Protein AF-A0A821ZD72-F1 (afdb_monomer_lite)

Secondary structure (DSSP, 8-state):
-HHHHHHHHHHHHHHTT-TT--HHHHHHHHHHHHHHHHTPPPPTTPPPSS-HHHHHHHHHHTT-EE-TT---EE-TT----

pLDDT: mean 87.48, std 8.62, range [59.19, 95.12]

Organism: NCBI:txid392032

Structure (mmCIF, N/CA/C/O backbone):
data_AF-A0A821ZD72-F1
#
_entry.id   AF-A0A821ZD72-F1
#
loop_
_atom_site.group_PDB
_atom_site.id
_atom_site.type_symbol
_atom_site.label_atom_id
_atom_site.label_alt_id
_atom_site.label_comp_id
_atom_site.label_asym_id
_atom_site.label_entity_id
_atom_site.label_seq_id
_atom_site.pdbx_PDB_ins_code
_atom_site.Cartn_x
_atom_site.Cartn_y
_atom_site.Cartn_z
_atom_site.occupancy
_atom_site.B_iso_or_equiv
_atom_site.auth_seq_id
_atom_site.auth_comp_id
_atom_site.auth_asym_id
_atom_site.auth_atom_id
_atom_site.pdbx_PDB_model_num
ATOM 1 N N . ASP A 1 1 ? -2.475 -2.917 -14.418 1.00 84.81 1 ASP A N 1
ATOM 2 C CA . ASP A 1 1 ? -2.212 -1.591 -13.837 1.00 84.81 1 ASP A CA 1
ATOM 3 C C . ASP A 1 1 ? -1.725 -1.781 -12.404 1.00 84.81 1 ASP A C 1
ATOM 5 O O . ASP A 1 1 ? -2.382 -2.494 -11.651 1.00 84.81 1 ASP A O 1
ATOM 9 N N . ILE A 1 2 ? -0.560 -1.228 -12.058 1.00 90.88 2 ILE A N 1
ATOM 10 C CA . ILE A 1 2 ? 0.032 -1.336 -10.713 1.00 90.88 2 ILE A CA 1
ATOM 11 C C . ILE A 1 2 ? -0.853 -0.660 -9.669 1.00 90.88 2 ILE A C 1
ATOM 13 O O . ILE A 1 2 ? -0.957 -1.165 -8.554 1.00 90.88 2 ILE A O 1
ATOM 17 N N . GLU A 1 3 ? -1.523 0.441 -10.017 1.00 91.38 3 GLU A N 1
ATOM 18 C CA . GLU A 1 3 ? -2.349 1.169 -9.051 1.00 91.38 3 GLU A CA 1
ATOM 19 C C . GLU A 1 3 ? -3.571 0.361 -8.620 1.00 91.38 3 GLU A C 1
ATOM 21 O O . GLU A 1 3 ? -3.902 0.326 -7.435 1.00 91.38 3 GLU A O 1
ATOM 26 N N . LEU A 1 4 ? -4.197 -0.351 -9.562 1.00 93.06 4 LEU A N 1
ATOM 27 C CA . LEU A 1 4 ? -5.330 -1.227 -9.271 1.00 93.06 4 LEU A CA 1
ATOM 28 C C . LEU A 1 4 ? -4.923 -2.373 -8.329 1.00 93.06 4 LEU A C 1
ATOM 30 O O . LEU A 1 4 ? -5.619 -2.639 -7.352 1.00 93.06 4 LEU A O 1
ATOM 34 N N . LEU A 1 5 ? -3.774 -3.008 -8.592 1.00 94.19 5 LEU A N 1
ATOM 35 C CA . LEU A 1 5 ? -3.237 -4.085 -7.751 1.00 94.19 5 LEU A CA 1
ATOM 36 C C . LEU A 1 5 ? -2.879 -3.585 -6.348 1.00 94.19 5 LEU A C 1
ATOM 38 O O . LEU A 1 5 ? -3.169 -4.251 -5.360 1.00 94.19 5 LEU A O 1
ATOM 42 N N . ALA A 1 6 ? -2.259 -2.408 -6.258 1.00 94.38 6 ALA A N 1
ATOM 43 C CA . ALA A 1 6 ? -1.867 -1.805 -4.990 1.00 94.38 6 ALA A CA 1
ATOM 44 C C . ALA A 1 6 ? -3.085 -1.445 -4.127 1.00 94.38 6 ALA A C 1
ATOM 46 O O . ALA A 1 6 ? -3.078 -1.673 -2.916 1.00 94.38 6 ALA A O 1
ATOM 47 N N . LYS A 1 7 ? -4.150 -0.930 -4.754 1.00 94.38 7 LYS A N 1
ATOM 48 C CA . LYS A 1 7 ? -5.413 -0.636 -4.075 1.00 94.38 7 LYS A CA 1
ATOM 49 C C . LYS A 1 7 ? -6.090 -1.907 -3.559 1.00 94.38 7 LYS A C 1
ATOM 51 O O . LYS A 1 7 ? -6.500 -1.931 -2.402 1.00 94.38 7 LYS A O 1
ATOM 56 N N . ASP A 1 8 ? -6.196 -2.945 -4.388 1.00 93.94 8 ASP A N 1
ATOM 57 C CA . ASP A 1 8 ? -6.794 -4.229 -3.994 1.00 93.94 8 ASP A CA 1
ATOM 58 C C . ASP A 1 8 ? -6.014 -4.879 -2.839 1.00 93.94 8 ASP A C 1
ATOM 60 O O . ASP A 1 8 ? -6.599 -5.253 -1.822 1.00 93.94 8 ASP A O 1
ATOM 64 N N . TYR A 1 9 ? -4.680 -4.882 -2.925 1.00 93.44 9 TYR A N 1
ATOM 65 C CA . TYR A 1 9 ? -3.806 -5.335 -1.842 1.00 93.44 9 TYR A CA 1
ATOM 66 C C . TYR A 1 9 ? -4.068 -4.580 -0.531 1.00 93.44 9 TYR A C 1
ATOM 68 O O . TYR A 1 9 ? -4.251 -5.204 0.515 1.00 93.44 9 TYR A O 1
ATOM 76 N N . ALA A 1 10 ? -4.149 -3.246 -0.572 1.00 92.25 10 ALA A N 1
ATOM 77 C CA . ALA A 1 10 ? -4.423 -2.444 0.618 1.00 92.25 10 ALA A CA 1
ATOM 78 C C . ALA A 1 10 ? -5.787 -2.775 1.248 1.00 92.25 10 ALA A C 1
ATOM 80 O O . ALA A 1 10 ? -5.878 -2.924 2.466 1.00 92.25 10 ALA A O 1
ATOM 81 N N . ILE A 1 11 ? -6.837 -2.930 0.434 1.00 90.75 11 ILE A N 1
ATOM 82 C CA . ILE A 1 11 ? -8.181 -3.283 0.915 1.00 90.75 11 ILE A CA 1
ATOM 83 C C . ILE A 1 11 ? -8.163 -4.662 1.578 1.00 90.75 11 ILE A C 1
ATOM 85 O O . ILE A 1 11 ? -8.648 -4.804 2.699 1.00 90.75 11 ILE A O 1
ATOM 89 N N . GLN A 1 12 ? -7.558 -5.663 0.934 1.00 90.31 12 GLN A N 1
ATOM 90 C CA . GLN A 1 12 ? -7.472 -7.024 1.470 1.00 90.31 12 GLN A CA 1
ATOM 91 C C . GLN A 1 12 ? -6.701 -7.077 2.792 1.00 90.31 12 GLN A C 1
ATOM 93 O O . GLN A 1 12 ? -7.146 -7.722 3.742 1.00 90.31 12 GLN A O 1
ATOM 98 N N . ARG A 1 13 ? -5.565 -6.375 2.885 1.00 89.00 13 ARG A N 1
ATOM 99 C CA . ARG A 1 13 ? -4.741 -6.347 4.102 1.00 89.00 13 ARG A CA 1
ATOM 100 C C . ARG A 1 13 ? -5.447 -5.642 5.257 1.00 89.00 13 ARG A C 1
ATOM 102 O O . ARG A 1 13 ? -5.430 -6.155 6.373 1.00 89.00 13 ARG A 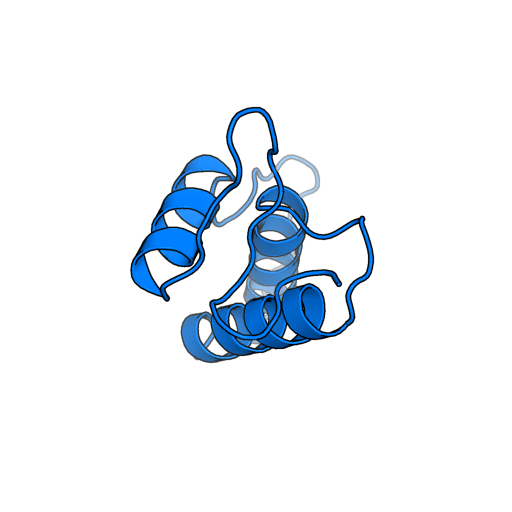O 1
ATOM 109 N N . CYS A 1 14 ? -6.136 -4.533 4.990 1.00 86.06 14 CYS A N 1
ATOM 110 C CA . CYS A 1 14 ? -6.986 -3.884 5.988 1.00 86.06 14 CYS A CA 1
ATOM 111 C C . CYS A 1 14 ? -8.173 -4.775 6.403 1.00 86.06 14 CYS A C 1
ATOM 113 O O . CYS A 1 14 ? -8.498 -4.847 7.586 1.00 86.06 14 CYS A O 1
ATOM 115 N N . ALA A 1 15 ? -8.793 -5.495 5.461 1.00 84.94 15 ALA A N 1
ATOM 116 C CA . ALA A 1 15 ? -9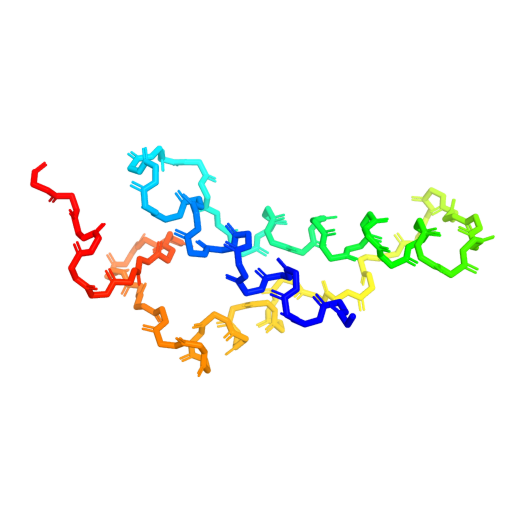.922 -6.386 5.730 1.00 84.94 15 ALA A CA 1
ATOM 117 C C . ALA A 1 15 ? -9.533 -7.633 6.537 1.00 84.94 15 ALA A C 1
ATOM 119 O O . ALA A 1 15 ? -10.340 -8.129 7.321 1.00 84.94 15 ALA A O 1
ATOM 120 N N . ALA A 1 16 ? -8.296 -8.117 6.394 1.00 80.81 16 ALA A N 1
ATOM 121 C CA . ALA A 1 16 ? -7.781 -9.275 7.122 1.00 80.81 16 ALA A CA 1
ATOM 122 C C . ALA A 1 16 ? -7.673 -9.048 8.644 1.00 80.81 16 ALA A C 1
ATOM 124 O O . ALA A 1 16 ? -7.338 -9.979 9.375 1.00 80.81 16 ALA A O 1
ATOM 125 N N . LYS A 1 17 ? -7.924 -7.821 9.133 1.00 67.94 17 LYS A N 1
ATOM 126 C CA . LYS A 1 17 ? -7.825 -7.417 10.545 1.00 67.94 17 LYS A CA 1
ATOM 127 C C . LYS A 1 17 ? -6.479 -7.788 11.192 1.00 67.94 17 LYS A C 1
ATOM 129 O O . LYS A 1 17 ? -6.383 -7.767 12.418 1.00 67.94 17 LYS A O 1
ATOM 134 N N . ALA A 1 18 ? -5.423 -8.052 10.420 1.00 67.62 18 ALA A N 1
ATOM 135 C CA . ALA A 1 18 ? -4.062 -8.303 10.900 1.00 67.62 18 ALA A CA 1
ATOM 136 C C . ALA A 1 18 ? -3.335 -6.970 11.185 1.00 67.62 18 ALA A C 1
ATOM 138 O O . A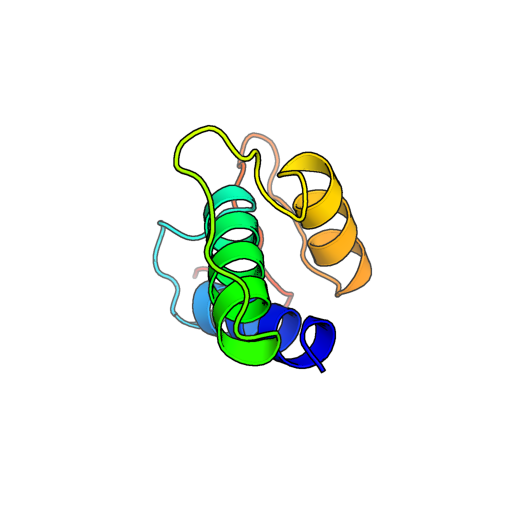LA A 1 18 ? -3.626 -5.943 10.580 1.00 67.62 18 ALA A O 1
ATOM 139 N N . ALA A 1 19 ? -2.508 -6.914 12.240 1.00 64.81 19 ALA A N 1
ATOM 140 C CA . ALA A 1 19 ? -1.992 -5.654 12.819 1.00 64.81 19 ALA A CA 1
ATOM 141 C C . ALA A 1 19 ? -0.684 -5.168 12.193 1.00 64.81 19 ALA A C 1
ATOM 143 O O . ALA A 1 19 ? 0.045 -4.380 12.791 1.00 64.81 19 ALA A O 1
ATOM 144 N N . ASP A 1 20 ? -0.370 -5.677 11.025 1.00 78.88 20 ASP A N 1
ATOM 145 C CA . ASP A 1 20 ? 0.925 -5.585 10.375 1.00 78.88 20 ASP A CA 1
ATOM 146 C C . ASP A 1 20 ? 0.903 -4.625 9.185 1.00 78.88 20 ASP A C 1
ATOM 148 O O . ASP A 1 20 ? 1.923 -4.006 8.899 1.00 78.88 20 ASP A O 1
ATOM 152 N N . PHE A 1 21 ? -0.264 -4.389 8.579 1.00 88.56 21 PHE A N 1
ATOM 153 C CA . PHE A 1 21 ? -0.345 -3.510 7.421 1.00 88.56 21 PHE A CA 1
ATOM 154 C C . PHE A 1 21 ? -0.111 -2.032 7.744 1.00 88.56 21 PHE A C 1
ATOM 156 O O . PHE A 1 21 ? -0.794 -1.412 8.568 1.00 88.56 21 PHE A O 1
ATOM 163 N N . ASP A 1 22 ? 0.842 -1.447 7.023 1.00 90.56 22 ASP A N 1
ATOM 164 C CA . ASP A 1 22 ? 1.111 -0.021 6.995 1.00 90.56 22 ASP A CA 1
ATOM 165 C C . ASP A 1 22 ? 1.550 0.448 5.593 1.00 90.56 22 ASP A C 1
ATOM 167 O O . ASP A 1 22 ? 1.622 -0.306 4.621 1.00 90.56 22 ASP A O 1
ATOM 171 N N . ALA A 1 23 ? 1.838 1.744 5.466 1.00 92.19 23 ALA A N 1
ATOM 172 C CA . ALA A 1 23 ? 2.259 2.322 4.192 1.00 92.19 23 ALA A CA 1
ATOM 173 C C . ALA A 1 23 ? 3.631 1.820 3.698 1.00 92.19 23 ALA A C 1
ATOM 175 O O . ALA A 1 23 ? 3.941 2.005 2.522 1.00 92.19 23 ALA A O 1
ATOM 176 N N . PHE A 1 24 ? 4.460 1.234 4.568 1.00 92.75 24 PHE A N 1
ATOM 177 C CA . PHE A 1 24 ? 5.723 0.622 4.168 1.00 92.75 24 PHE A CA 1
ATOM 178 C C . PHE A 1 24 ? 5.474 -0.736 3.506 1.00 92.75 24 PHE A C 1
ATOM 180 O O . PHE A 1 24 ? 6.050 -0.995 2.451 1.00 92.75 24 PHE A O 1
ATOM 187 N N . GLU A 1 25 ? 4.553 -1.552 4.033 1.00 92.62 25 GLU A N 1
ATOM 188 C CA . GLU A 1 25 ? 4.118 -2.780 3.350 1.00 92.62 25 GLU A CA 1
ATOM 189 C C . GLU A 1 25 ? 3.566 -2.489 1.947 1.00 92.62 25 GLU A C 1
ATOM 191 O O . GLU A 1 25 ? 3.920 -3.174 0.987 1.00 92.62 25 GLU A O 1
ATOM 196 N N . LEU A 1 26 ? 2.750 -1.438 1.802 1.00 94.31 26 LEU A N 1
ATOM 197 C CA . LEU A 1 26 ? 2.240 -1.020 0.492 1.00 94.31 26 LEU A CA 1
ATOM 198 C C . LEU A 1 26 ? 3.365 -0.591 -0.463 1.00 94.31 26 LEU A C 1
ATOM 200 O O . LEU A 1 26 ? 3.338 -0.939 -1.643 1.00 94.31 26 LEU A O 1
ATOM 204 N N . ALA A 1 27 ? 4.353 0.152 0.037 1.00 95.00 27 ALA A N 1
ATOM 205 C CA . ALA A 1 27 ? 5.474 0.607 -0.776 1.00 95.00 27 ALA A CA 1
ATOM 206 C C . ALA A 1 27 ? 6.320 -0.567 -1.292 1.00 95.00 27 ALA A C 1
ATOM 208 O O . ALA A 1 27 ? 6.650 -0.596 -2.475 1.00 95.00 27 ALA A O 1
ATOM 209 N N . ASN A 1 28 ? 6.602 -1.559 -0.439 1.00 94.62 28 ASN A N 1
ATOM 210 C CA . ASN A 1 28 ? 7.305 -2.780 -0.843 1.00 94.62 28 ASN A CA 1
ATOM 211 C C . ASN A 1 28 ? 6.510 -3.585 -1.873 1.00 94.62 28 ASN A C 1
ATOM 213 O O . ASN A 1 28 ? 7.084 -4.059 -2.848 1.00 94.62 28 ASN A O 1
ATOM 217 N N . PHE A 1 29 ? 5.190 -3.699 -1.696 1.00 95.00 29 PHE A N 1
ATOM 218 C CA . PHE A 1 29 ? 4.337 -4.387 -2.663 1.00 95.00 29 PHE A CA 1
ATOM 219 C C . PHE A 1 29 ? 4.394 -3.722 -4.045 1.00 95.00 29 PHE A C 1
ATOM 221 O O . PHE A 1 29 ? 4.567 -4.400 -5.055 1.00 95.00 29 PHE A O 1
ATOM 228 N N . ILE A 1 30 ? 4.267 -2.391 -4.102 1.00 95.12 30 ILE A N 1
ATOM 229 C CA . ILE A 1 30 ? 4.337 -1.639 -5.364 1.00 95.12 30 ILE A CA 1
ATOM 230 C C . ILE A 1 30 ? 5.705 -1.812 -6.016 1.00 95.12 30 ILE A C 1
ATOM 232 O O . ILE A 1 30 ? 5.780 -2.019 -7.225 1.00 95.12 30 ILE A O 1
ATOM 236 N N . ASP A 1 31 ? 6.764 -1.726 -5.218 1.00 94.81 31 ASP A N 1
ATOM 237 C CA . ASP A 1 31 ? 8.137 -1.882 -5.673 1.00 94.81 31 ASP A CA 1
ATOM 238 C C . ASP A 1 31 ? 8.362 -3.264 -6.303 1.00 94.81 31 ASP A C 1
ATOM 240 O O . ASP A 1 31 ? 8.728 -3.353 -7.473 1.00 94.81 31 ASP A O 1
ATOM 244 N N . GLU A 1 32 ? 8.012 -4.342 -5.597 1.00 93.06 32 GLU A N 1
ATOM 245 C CA . GLU A 1 32 ? 8.112 -5.711 -6.111 1.00 93.06 32 GLU A CA 1
ATOM 246 C C . GLU A 1 32 ? 7.313 -5.885 -7.411 1.00 93.06 32 GLU A C 1
ATOM 248 O O . GLU A 1 32 ? 7.833 -6.380 -8.416 1.00 93.06 32 GLU A O 1
ATOM 253 N N . LYS A 1 33 ? 6.049 -5.437 -7.431 1.00 94.50 33 LYS A N 1
ATOM 254 C CA . LYS A 1 33 ? 5.197 -5.561 -8.622 1.00 94.50 33 LYS A CA 1
ATOM 255 C C . LYS A 1 33 ? 5.713 -4.744 -9.796 1.00 94.50 33 LYS A C 1
ATOM 257 O O . LYS A 1 33 ? 5.559 -5.191 -10.931 1.00 94.50 33 LYS A O 1
ATOM 262 N N . PHE A 1 34 ? 6.336 -3.594 -9.556 1.00 93.88 34 PHE A N 1
ATOM 263 C CA . PHE A 1 34 ? 6.936 -2.790 -10.613 1.00 93.88 34 PHE A CA 1
ATOM 264 C C . PHE A 1 34 ? 8.036 -3.558 -11.344 1.00 93.88 34 PHE A C 1
ATOM 266 O O . PHE A 1 34 ? 7.969 -3.685 -12.567 1.00 93.88 34 PHE A O 1
ATOM 273 N N . TYR A 1 35 ? 8.999 -4.128 -10.620 1.00 92.44 35 TYR A N 1
ATOM 274 C CA . TYR A 1 35 ? 10.105 -4.868 -11.236 1.00 92.44 35 TYR A CA 1
ATOM 275 C C . TYR A 1 35 ? 9.635 -6.159 -11.920 1.00 92.44 35 TYR A C 1
ATOM 277 O O . TYR A 1 35 ? 10.080 -6.466 -13.025 1.00 92.44 35 TYR A O 1
ATOM 285 N N . VAL A 1 36 ? 8.656 -6.864 -11.338 1.00 91.31 36 VAL A N 1
ATOM 286 C CA . VAL A 1 36 ? 8.047 -8.050 -11.967 1.00 91.31 36 VAL A CA 1
ATOM 287 C C . VAL A 1 36 ? 7.343 -7.700 -13.282 1.00 91.31 36 VAL A C 1
ATOM 289 O O . VAL A 1 36 ? 7.502 -8.411 -14.270 1.00 91.31 36 VAL A O 1
ATOM 292 N N . LEU A 1 37 ? 6.569 -6.612 -13.320 1.00 91.25 37 LEU A N 1
ATOM 293 C CA . LEU A 1 37 ? 5.792 -6.236 -14.508 1.00 91.25 37 LEU A CA 1
ATOM 294 C C . LEU A 1 37 ? 6.643 -5.603 -15.611 1.00 91.25 37 LEU A C 1
ATOM 296 O O . LEU A 1 37 ? 6.306 -5.728 -16.786 1.00 91.25 37 LEU A O 1
ATOM 300 N N . THR A 1 38 ? 7.719 -4.912 -15.243 1.00 91.56 38 THR A N 1
ATOM 301 C CA . THR A 1 38 ? 8.625 -4.253 -16.196 1.00 91.56 38 THR A CA 1
ATOM 302 C C . THR A 1 38 ? 9.765 -5.155 -16.661 1.00 91.56 38 THR A C 1
ATOM 304 O O . THR A 1 38 ? 10.458 -4.797 -17.609 1.00 91.56 38 THR A O 1
ATOM 307 N N . ALA A 1 39 ? 9.952 -6.316 -16.020 1.00 90.69 39 ALA A N 1
ATOM 308 C CA . ALA A 1 39 ? 11.092 -7.212 -16.218 1.00 90.69 39 ALA A CA 1
ATOM 309 C C . ALA A 1 39 ? 12.458 -6.512 -16.047 1.00 90.69 39 ALA A C 1
ATOM 311 O O . ALA A 1 39 ? 13.459 -6.923 -16.633 1.00 90.69 39 ALA A O 1
ATOM 312 N N . ILE A 1 40 ? 12.497 -5.447 -15.241 1.00 91.25 40 ILE A N 1
ATOM 313 C CA . ILE A 1 40 ? 13.720 -4.731 -14.878 1.00 91.25 40 ILE A CA 1
ATOM 314 C C . ILE A 1 40 ? 14.310 -5.391 -13.631 1.00 91.25 40 ILE A C 1
ATOM 316 O O . ILE A 1 40 ? 13.591 -5.724 -12.689 1.00 91.25 40 ILE A O 1
ATOM 320 N N . SER A 1 41 ? 15.630 -5.552 -13.600 1.00 88.56 41 SER A N 1
ATOM 321 C CA . SER A 1 41 ? 16.337 -5.982 -12.394 1.00 88.56 41 SER A CA 1
ATOM 322 C C . SER A 1 41 ? 16.487 -4.812 -11.426 1.00 88.56 41 SER A C 1
ATOM 324 O O . SER A 1 41 ? 17.037 -3.775 -11.793 1.00 88.56 41 SER A O 1
ATOM 326 N N . LYS A 1 42 ? 16.030 -4.991 -10.186 1.00 89.00 42 LYS A N 1
ATOM 327 C CA . LYS A 1 42 ? 16.256 -4.034 -9.099 1.00 89.00 42 LYS A CA 1
ATOM 328 C C . LYS A 1 42 ? 17.707 -4.102 -8.624 1.00 89.00 42 LYS A C 1
ATOM 330 O O . LYS A 1 42 ? 18.178 -5.197 -8.306 1.00 89.00 42 LYS A O 1
ATOM 335 N N . ASN A 1 43 ? 18.393 -2.963 -8.499 1.00 88.94 43 ASN A N 1
ATOM 336 C CA . ASN A 1 43 ? 19.675 -2.937 -7.797 1.00 88.94 43 ASN A CA 1
ATOM 337 C C . ASN A 1 43 ? 19.451 -2.906 -6.276 1.00 88.94 43 ASN A C 1
ATOM 339 O O . ASN A 1 43 ? 18.503 -2.273 -5.809 1.00 88.94 43 ASN A O 1
ATOM 343 N N . PRO A 1 44 ? 20.326 -3.533 -5.472 1.00 81.94 44 PRO A N 1
ATOM 344 C CA . PRO A 1 44 ? 20.197 -3.529 -4.011 1.00 81.94 44 PRO A CA 1
ATOM 345 C C . PRO A 1 44 ? 20.179 -2.126 -3.391 1.00 81.94 44 PRO A C 1
ATOM 347 O O . PRO A 1 44 ? 19.552 -1.927 -2.353 1.00 81.94 44 PRO A O 1
ATOM 350 N N . ASP A 1 45 ? 20.838 -1.169 -4.044 1.00 87.69 45 ASP A N 1
ATOM 351 C CA . ASP A 1 45 ? 20.943 0.221 -3.595 1.00 87.69 45 ASP A CA 1
ATOM 352 C C . ASP A 1 45 ? 19.774 1.099 -4.076 1.00 87.69 45 ASP A C 1
ATOM 354 O O . ASP A 1 45 ? 19.665 2.262 -3.675 1.00 87.69 45 ASP A O 1
ATOM 358 N N . ASP A 1 46 ? 18.882 0.562 -4.918 1.00 88.12 46 ASP A N 1
ATOM 359 C CA . ASP A 1 46 ? 17.742 1.313 -5.428 1.00 88.12 46 ASP A CA 1
ATOM 360 C C . ASP A 1 46 ? 16.710 1.531 -4.317 1.00 88.12 46 ASP A C 1
ATOM 362 O O . ASP A 1 46 ? 16.184 0.602 -3.689 1.00 88.12 46 ASP A O 1
ATOM 366 N N . SER A 1 47 ? 16.373 2.802 -4.108 1.00 90.88 47 SER A N 1
ATOM 367 C CA . SER A 1 47 ? 15.263 3.199 -3.251 1.00 90.88 47 SER A CA 1
ATOM 368 C C . SER A 1 47 ? 13.928 2.670 -3.782 1.00 90.88 47 SER A C 1
ATOM 370 O O . SER A 1 47 ? 13.788 2.387 -4.971 1.00 90.88 47 SER A O 1
ATOM 372 N N . LEU A 1 48 ? 12.917 2.613 -2.910 1.00 92.00 48 LEU A N 1
ATOM 373 C CA . LEU A 1 48 ? 11.555 2.2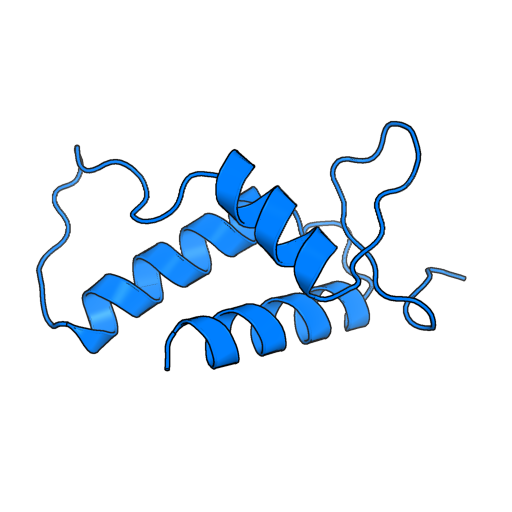44 -3.299 1.00 92.00 48 LEU A CA 1
ATOM 374 C C . LEU A 1 48 ? 11.062 3.085 -4.485 1.00 92.00 48 LEU A C 1
ATOM 376 O O . LEU A 1 48 ? 11.114 4.316 -4.425 1.00 92.00 48 LEU A O 1
ATOM 380 N N . ILE A 1 49 ? 10.494 2.429 -5.503 1.00 92.31 49 ILE A N 1
ATOM 381 C CA . ILE A 1 49 ? 9.873 3.085 -6.671 1.00 92.31 49 ILE A CA 1
ATOM 382 C C . ILE A 1 49 ? 8.826 4.119 -6.241 1.00 92.31 49 ILE A C 1
ATOM 384 O O . ILE A 1 49 ? 8.637 5.152 -6.887 1.00 92.31 49 ILE A O 1
ATOM 388 N N . ARG A 1 50 ? 8.147 3.858 -5.120 1.00 92.75 50 ARG A N 1
ATOM 389 C CA . ARG A 1 50 ? 7.215 4.789 -4.495 1.00 92.75 50 ARG A CA 1
ATOM 390 C C . ARG A 1 50 ? 7.559 4.969 -3.023 1.00 92.75 50 ARG A C 1
ATOM 392 O O . ARG A 1 50 ? 7.606 4.011 -2.258 1.00 92.75 50 ARG A O 1
ATOM 399 N N . SER A 1 51 ? 7.766 6.218 -2.608 1.00 94.19 51 SER A N 1
ATOM 400 C CA . SER A 1 51 ? 8.086 6.524 -1.212 1.00 94.19 51 SER A CA 1
ATOM 401 C C . SER A 1 51 ? 6.941 6.134 -0.264 1.00 94.19 51 SER A C 1
ATOM 403 O O . SER A 1 51 ? 5.762 6.161 -0.630 1.00 94.19 51 SER A O 1
ATOM 405 N N . VAL A 1 52 ? 7.271 5.861 1.002 1.00 94.00 52 VAL A N 1
ATOM 406 C CA . VAL A 1 52 ? 6.269 5.590 2.052 1.00 94.00 52 VAL A CA 1
ATOM 407 C C . VAL A 1 52 ? 5.308 6.773 2.230 1.00 94.00 52 VAL A C 1
ATOM 409 O O . VAL A 1 52 ? 4.121 6.585 2.495 1.00 94.00 52 VAL A O 1
ATOM 412 N N . GLN A 1 53 ? 5.793 8.007 2.066 1.00 92.50 53 GLN A N 1
ATOM 413 C CA . GLN A 1 53 ? 4.959 9.209 2.156 1.00 92.50 53 GLN A CA 1
ATOM 414 C C . GLN A 1 53 ? 3.943 9.277 1.011 1.00 92.50 53 GLN A C 1
ATOM 416 O O . GLN A 1 53 ? 2.773 9.564 1.256 1.00 92.50 53 GLN A O 1
ATOM 421 N N . SER A 1 54 ? 4.362 8.945 -0.212 1.00 93.75 54 SER A N 1
ATOM 422 C CA . SER A 1 54 ? 3.467 8.833 -1.367 1.00 93.75 54 SER A CA 1
ATOM 423 C C . SER A 1 54 ? 2.415 7.745 -1.145 1.00 93.75 54 SER A C 1
ATOM 425 O O . SER A 1 54 ? 1.232 8.004 -1.326 1.00 93.75 54 SER A O 1
ATOM 427 N N . CYS A 1 55 ? 2.811 6.579 -0.627 1.00 94.19 55 CYS A N 1
ATOM 428 C CA . CYS A 1 55 ? 1.879 5.490 -0.317 1.00 94.19 55 CYS A CA 1
ATOM 429 C C . CYS A 1 55 ? 0.837 5.890 0.742 1.00 94.19 55 CYS A C 1
ATOM 431 O O . CYS A 1 55 ? -0.326 5.509 0.645 1.00 94.19 55 CYS A O 1
ATOM 433 N N . ARG A 1 56 ? 1.204 6.719 1.730 1.00 92.69 56 ARG A N 1
ATOM 434 C CA . ARG A 1 56 ? 0.227 7.297 2.674 1.00 92.69 56 ARG A CA 1
ATOM 435 C C . ARG A 1 56 ? -0.784 8.210 1.986 1.00 92.69 56 ARG A C 1
ATOM 437 O O . ARG A 1 56 ? -1.949 8.211 2.377 1.00 92.69 56 ARG A O 1
ATOM 444 N N . LEU A 1 57 ? -0.351 9.006 1.008 1.00 93.38 57 LEU A N 1
ATOM 445 C CA . LEU A 1 57 ? -1.254 9.856 0.231 1.00 93.38 57 LEU A CA 1
ATOM 446 C C . LEU A 1 57 ?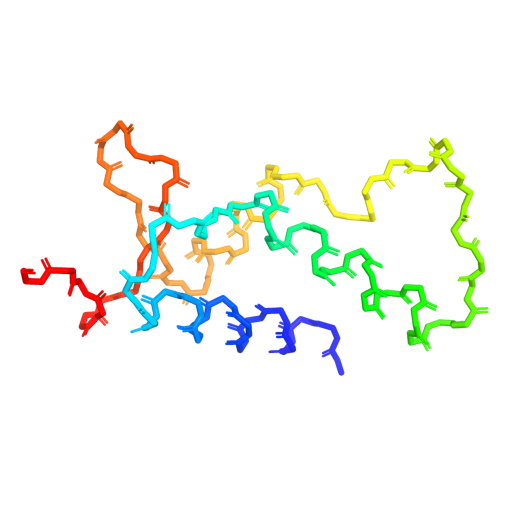 -2.184 9.015 -0.645 1.00 93.38 57 LEU A C 1
ATOM 448 O O . LEU A 1 57 ? -3.374 9.311 -0.696 1.00 93.38 57 LEU A O 1
ATOM 452 N N . ASP A 1 58 ? -1.671 7.953 -1.265 1.00 94.06 58 ASP A N 1
ATOM 453 C CA . ASP A 1 58 ? -2.468 7.020 -2.066 1.00 94.06 58 ASP A CA 1
ATOM 454 C C . ASP A 1 58 ? -3.542 6.336 -1.220 1.00 94.06 58 ASP A C 1
ATOM 456 O O . ASP A 1 58 ? -4.718 6.378 -1.570 1.00 94.06 58 ASP A O 1
ATOM 460 N N . LEU A 1 59 ? -3.171 5.821 -0.045 1.00 93.06 59 LEU A N 1
ATOM 461 C CA . LEU A 1 59 ? -4.112 5.242 0.915 1.00 93.06 59 LEU A CA 1
ATOM 462 C C . LEU A 1 59 ? -5.241 6.221 1.261 1.00 93.06 59 LEU A C 1
ATOM 464 O O . LEU A 1 59 ? -6.413 5.862 1.176 1.00 93.06 59 LEU A O 1
ATOM 468 N N . ARG A 1 60 ? -4.911 7.482 1.570 1.00 91.69 60 ARG A N 1
ATOM 469 C CA . ARG A 1 60 ? -5.921 8.524 1.828 1.00 91.69 60 ARG A CA 1
ATOM 470 C C . ARG A 1 60 ? -6.804 8.792 0.611 1.00 91.69 60 ARG A C 1
ATOM 472 O O . ARG A 1 60 ? -8.014 8.922 0.763 1.00 91.69 60 ARG A O 1
ATOM 479 N N . ARG A 1 61 ? -6.222 8.860 -0.592 1.00 93.69 61 ARG A N 1
ATOM 480 C CA . ARG A 1 61 ? -6.965 9.042 -1.853 1.00 93.69 61 ARG A CA 1
ATOM 481 C C . ARG A 1 61 ? -7.916 7.881 -2.131 1.00 93.69 61 ARG A C 1
ATOM 483 O O . ARG A 1 61 ? -8.980 8.097 -2.700 1.00 93.69 61 ARG A O 1
ATOM 490 N N . TRP A 1 62 ? -7.559 6.669 -1.719 1.00 93.75 62 TRP A N 1
ATOM 491 C CA . TRP A 1 62 ? -8.409 5.486 -1.844 1.00 93.75 62 TRP A CA 1
ATOM 492 C C . TRP A 1 62 ? -9.484 5.384 -0.759 1.00 93.75 62 TRP A C 1
ATOM 494 O O . TRP A 1 62 ? -10.308 4.477 -0.830 1.00 93.75 62 TRP A O 1
ATOM 504 N N . GLY A 1 63 ? -9.506 6.307 0.207 1.00 90.94 63 GLY A N 1
ATOM 505 C CA . GLY A 1 63 ? -10.493 6.345 1.285 1.00 90.94 63 GLY A CA 1
ATOM 506 C C . GLY A 1 63 ? -10.035 5.690 2.588 1.00 90.94 63 GLY A C 1
ATOM 507 O O . GLY A 1 63 ? -10.839 5.569 3.509 1.00 90.94 63 GLY A O 1
ATOM 508 N N . ALA A 1 64 ? -8.765 5.293 2.702 1.00 90.19 64 ALA A N 1
ATOM 509 C CA . ALA A 1 64 ? -8.241 4.773 3.955 1.00 90.19 64 ALA A CA 1
ATOM 510 C C . ALA A 1 64 ? -8.103 5.893 4.998 1.00 90.19 64 ALA A C 1
ATOM 512 O O . ALA A 1 64 ? -7.553 6.970 4.736 1.00 90.19 64 ALA A O 1
ATOM 513 N N . ARG A 1 65 ? -8.565 5.608 6.211 1.00 88.75 65 ARG A N 1
ATOM 514 C CA . ARG A 1 65 ? -8.417 6.445 7.400 1.00 88.75 65 ARG A CA 1
ATOM 515 C C . ARG A 1 65 ? -7.259 5.937 8.251 1.00 88.75 65 ARG A C 1
ATOM 517 O O . ARG A 1 65 ? -6.841 4.792 8.137 1.00 88.75 65 ARG A O 1
ATOM 524 N N . PHE A 1 66 ? -6.730 6.811 9.097 1.00 85.56 66 PHE A N 1
ATOM 525 C CA . PHE A 1 66 ? -5.658 6.497 10.038 1.00 85.56 66 PHE A CA 1
ATOM 526 C C . PHE A 1 66 ? -6.127 6.935 11.422 1.00 85.56 66 PHE A C 1
ATOM 528 O O . PHE A 1 66 ? -6.569 8.074 11.578 1.00 85.56 66 PHE A O 1
ATOM 535 N N . GLU A 1 67 ? -6.057 6.053 12.415 1.00 79.44 67 GLU A N 1
ATOM 536 C CA . GLU A 1 67 ? -6.357 6.439 13.797 1.00 79.44 67 GLU A CA 1
ATOM 537 C C . GLU A 1 67 ? -5.291 7.400 14.335 1.00 79.44 67 GLU A C 1
ATOM 539 O O . GLU A 1 67 ? -4.121 7.356 13.938 1.00 79.44 67 GLU A O 1
ATOM 544 N N . ALA A 1 68 ? -5.682 8.265 15.274 1.00 69.00 68 ALA A N 1
ATOM 545 C CA . ALA A 1 68 ? -4.739 9.134 15.964 1.00 69.00 68 ALA A CA 1
ATOM 546 C C . ALA A 1 68 ? -3.643 8.283 16.633 1.00 69.00 68 ALA A C 1
ATOM 548 O O . ALA A 1 68 ? -3.936 7.331 17.349 1.00 69.00 68 ALA A O 1
ATOM 549 N N . ASN A 1 69 ? -2.376 8.622 16.380 1.00 71.19 69 ASN A N 1
ATOM 550 C CA . ASN A 1 69 ? -1.180 7.896 16.841 1.00 71.19 69 ASN A CA 1
ATOM 551 C C . ASN A 1 69 ? -0.945 6.503 16.228 1.00 71.19 69 ASN A C 1
ATOM 553 O O . ASN A 1 69 ? 0.057 5.864 16.553 1.00 71.19 69 ASN A O 1
ATOM 557 N N . SER A 1 70 ? -1.782 6.056 15.292 1.00 72.06 70 SER A N 1
ATOM 558 C CA . SER A 1 70 ? -1.564 4.813 14.556 1.00 72.06 70 SER A CA 1
ATOM 559 C C . SER A 1 70 ? -0.988 5.098 13.170 1.00 72.06 70 SER A C 1
ATOM 561 O O . SER A 1 70 ? -1.483 5.935 12.416 1.00 72.06 70 SER A O 1
ATOM 563 N N . LYS A 1 71 ? 0.066 4.369 12.788 1.00 75.44 71 LYS A N 1
ATOM 564 C CA . LYS A 1 71 ? 0.561 4.360 11.397 1.00 75.44 71 LYS A CA 1
ATOM 565 C C . LYS A 1 71 ? -0.280 3.453 10.487 1.00 75.44 71 LYS A C 1
ATOM 567 O O . LYS A 1 71 ? 0.040 3.343 9.304 1.00 75.44 71 LYS A O 1
ATOM 572 N N . ARG A 1 72 ? -1.316 2.808 11.034 1.00 83.00 72 ARG A N 1
ATOM 573 C CA . ARG A 1 72 ? -2.086 1.761 10.368 1.00 83.00 72 ARG A CA 1
ATOM 574 C C . ARG A 1 72 ? -3.304 2.353 9.660 1.00 83.00 72 ARG A C 1
ATOM 576 O O . ARG A 1 72 ? -4.109 3.018 10.319 1.00 83.00 72 ARG A O 1
ATOM 583 N N . PRO A 1 73 ? -3.433 2.138 8.345 1.00 86.31 73 PRO A N 1
ATOM 584 C CA . PRO A 1 73 ? -4.634 2.492 7.617 1.00 86.31 73 PRO A CA 1
ATOM 585 C C . PRO A 1 73 ? -5.757 1.477 7.879 1.00 86.31 73 PRO A C 1
ATOM 587 O O . PRO A 1 73 ? -5.505 0.284 8.051 1.00 86.31 73 PRO A O 1
ATOM 590 N N . TYR A 1 74 ? -6.999 1.941 7.836 1.00 86.62 74 TYR A N 1
ATOM 591 C CA . TYR A 1 74 ? -8.199 1.109 7.766 1.00 86.62 74 TYR A CA 1
ATOM 592 C C . TYR A 1 74 ? -9.190 1.720 6.774 1.00 86.62 74 TYR A C 1
ATOM 594 O O . TYR A 1 74 ? -9.126 2.912 6.478 1.00 86.62 74 TYR A O 1
ATOM 602 N N . PHE A 1 75 ? -10.111 0.913 6.261 1.00 86.12 75 PHE A N 1
ATOM 603 C CA . PHE A 1 75 ? -11.234 1.392 5.456 1.00 86.12 75 PHE A CA 1
ATOM 604 C C . PHE A 1 75 ? -12.512 1.318 6.298 1.00 86.12 75 PHE A C 1
ATOM 606 O O . PHE A 1 75 ? -12.639 0.443 7.152 1.00 86.12 75 PHE A O 1
ATOM 613 N N . GLU A 1 76 ? -13.438 2.248 6.083 1.00 83.56 76 GLU A N 1
ATOM 614 C CA . GLU A 1 76 ? -14.735 2.273 6.776 1.00 83.56 76 GLU A CA 1
ATOM 615 C C . GLU A 1 76 ? -15.475 0.937 6.566 1.00 83.56 76 GLU A C 1
ATOM 617 O O . GLU A 1 76 ? -15.471 0.395 5.460 1.00 83.56 76 GLU A O 1
ATOM 622 N N . GLY A 1 77 ? -16.037 0.360 7.635 1.00 79.06 77 GLY A N 1
ATOM 623 C CA . GLY A 1 77 ? -16.620 -0.994 7.620 1.00 79.06 77 GLY A CA 1
ATOM 624 C C . GLY A 1 77 ? -15.616 -2.152 7.766 1.00 79.06 77 GLY A C 1
ATOM 625 O O . GLY A 1 77 ? -16.025 -3.299 7.930 1.00 79.06 77 GLY A O 1
ATOM 626 N N . HIS A 1 78 ? -14.311 -1.865 7.765 1.00 75.50 78 HIS A N 1
ATOM 627 C CA . HIS A 1 78 ? -13.232 -2.811 8.092 1.00 75.50 78 HIS A CA 1
ATOM 628 C C . HIS A 1 78 ? -12.548 -2.470 9.424 1.00 75.50 78 HIS A C 1
ATOM 630 O O . HIS A 1 78 ? -11.425 -2.901 9.691 1.00 75.50 78 HIS A O 1
ATOM 636 N N . GLU A 1 79 ? -13.217 -1.672 10.253 1.00 69.00 79 GLU A N 1
ATOM 637 C CA . GLU A 1 79 ? -12.770 -1.327 11.597 1.00 69.00 79 GLU A CA 1
ATOM 638 C C . GLU A 1 79 ? -12.669 -2.601 12.456 1.00 69.00 79 GLU A C 1
ATOM 640 O O . GLU A 1 79 ? -13.396 -3.585 12.262 1.00 69.00 79 GLU A O 1
ATOM 645 N N . ARG A 1 80 ? -11.711 -2.624 13.387 1.00 62.56 80 ARG A N 1
ATOM 646 C CA . ARG A 1 80 ? -11.630 -3.712 14.362 1.00 62.56 80 ARG A CA 1
ATOM 647 C C . ARG A 1 80 ? -12.702 -3.496 15.421 1.00 62.56 80 ARG A C 1
ATOM 649 O O . ARG A 1 80 ? -12.624 -2.521 16.158 1.00 62.56 80 ARG A O 1
ATOM 656 N N . GLU A 1 81 ? -13.667 -4.408 15.469 1.00 59.19 81 GLU A N 1
ATOM 657 C CA . GLU A 1 81 ? -14.426 -4.697 16.693 1.00 59.19 81 G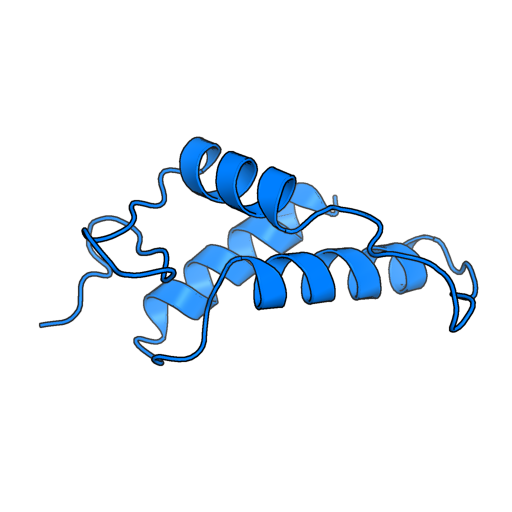LU A CA 1
ATOM 658 C C . GLU A 1 81 ? -13.493 -5.219 17.791 1.00 59.19 81 GLU A C 1
ATOM 660 O O . GLU A 1 81 ? -12.566 -5.999 17.449 1.00 59.19 81 GLU A O 1
#

Radius of gyration: 13.14 Å; chains: 1; bounding box: 38×19×33 Å

Sequence (81 aa):
DIELLAKDYAIQRCAAKAADFDAFELANFIDEKFYVLTAISKNPDDSLIRSVQSCRLDLRRWGARFEANSKRPYFEGHERE

Foldseek 3Di:
DLLVVLLVVLQVVLLVVDQPDALVVSQVSSQVVVCVVVVNDDDPPDDGPADSVRSVVSCVVSQWDADVVGRHTHHPVSDDD